Protein AF-N8VH18-F1 (afdb_monomer)

pLDDT: mean 89.5, std 16.26, range [40.84, 98.5]

Radius of gyration: 14.44 Å; Cα contacts (8 Å, |Δi|>4): 63; chains: 1; bounding box: 24×54×28 Å

Mean predicted aligned error: 5.75 Å

Sequence (86 aa):
MKTIYQQRYQTLIDCLISARKQAKLTQADIAHQLGKPQSYIAKIEGKDRKIDVLEYVEICEVLDLQPSEIIKIIENTQNQNTPSSR

Structure (mmCIF, N/CA/C/O backbone):
data_AF-N8VH18-F1
#
_entry.id   AF-N8VH18-F1
#
loop_
_atom_site.group_PDB
_atom_site.id
_atom_site.type_symbol
_atom_site.label_atom_id
_atom_site.label_alt_id
_atom_site.label_comp_id
_atom_site.label_asym_id
_atom_site.label_entity_id
_atom_site.label_seq_id
_atom_site.pdbx_PDB_ins_code
_atom_site.Cartn_x
_atom_site.Cartn_y
_atom_site.Cartn_z
_atom_site.occupancy
_atom_site.B_iso_or_equiv
_atom_site.auth_seq_id
_atom_site.auth_comp_id
_atom_site.auth_asym_id
_atom_site.auth_atom_id
_atom_site.pdbx_PDB_model_num
ATOM 1 N N . MET A 1 1 ? 6.063 20.559 -15.644 1.00 50.19 1 MET A N 1
ATOM 2 C CA . MET A 1 1 ? 4.754 19.905 -15.413 1.00 50.19 1 MET A CA 1
ATOM 3 C C . MET A 1 1 ? 4.947 18.426 -15.065 1.00 50.19 1 MET A C 1
ATOM 5 O O . MET A 1 1 ? 5.007 17.597 -15.958 1.00 50.19 1 MET A O 1
ATOM 9 N N . LYS A 1 2 ? 5.114 18.099 -13.777 1.00 58.66 2 LYS A N 1
ATOM 10 C CA . LYS A 1 2 ? 5.112 16.720 -13.214 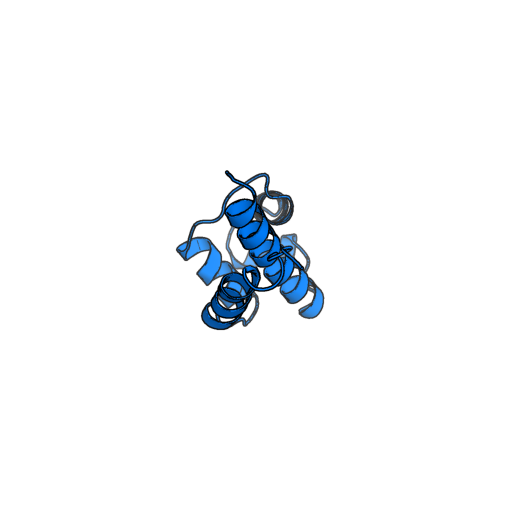1.00 58.66 2 LYS A CA 1
ATOM 11 C C . LYS A 1 2 ? 4.514 16.671 -11.793 1.00 58.66 2 LYS A C 1
ATOM 13 O O . LYS A 1 2 ? 4.203 15.600 -11.286 1.00 58.66 2 LYS A O 1
ATOM 18 N N . THR A 1 3 ? 4.303 17.840 -11.187 1.00 70.00 3 THR A N 1
ATOM 19 C CA . THR A 1 3 ? 3.982 18.050 -9.772 1.00 70.00 3 THR A CA 1
ATOM 20 C C . THR A 1 3 ? 2.642 17.452 -9.352 1.00 70.00 3 THR A C 1
ATOM 22 O O . THR A 1 3 ? 2.559 16.816 -8.313 1.00 70.00 3 THR A O 1
ATOM 25 N N . ILE A 1 4 ? 1.607 17.577 -10.188 1.00 69.81 4 ILE A N 1
ATOM 26 C CA . ILE A 1 4 ? 0.269 17.029 -9.916 1.00 69.81 4 ILE A CA 1
ATOM 27 C C . ILE A 1 4 ? 0.278 15.495 -9.854 1.00 69.81 4 ILE A C 1
ATOM 29 O O . ILE A 1 4 ? -0.267 14.907 -8.921 1.00 69.81 4 ILE A O 1
ATOM 33 N N . TYR A 1 5 ? 0.922 14.841 -10.825 1.00 78.00 5 TYR A N 1
ATOM 34 C CA . TYR A 1 5 ? 1.051 13.382 -10.843 1.00 78.00 5 TYR A CA 1
ATOM 35 C C . TYR A 1 5 ? 1.881 12.884 -9.661 1.00 78.00 5 TYR A C 1
ATOM 37 O O . TYR A 1 5 ? 1.536 11.880 -9.045 1.00 78.00 5 TYR A O 1
ATOM 45 N N . GLN A 1 6 ? 2.942 13.617 -9.314 1.00 84.94 6 GLN A N 1
ATOM 46 C CA . GLN A 1 6 ? 3.763 13.325 -8.146 1.00 84.94 6 GLN A CA 1
ATOM 47 C C . GLN A 1 6 ? 2.964 13.462 -6.844 1.00 84.94 6 GLN A C 1
ATOM 49 O O . GLN A 1 6 ? 3.079 12.597 -5.984 1.00 84.94 6 GLN A O 1
ATOM 54 N N . GLN A 1 7 ? 2.099 14.475 -6.729 1.00 90.81 7 GLN A N 1
ATOM 55 C CA . GLN A 1 7 ? 1.235 14.660 -5.563 1.00 90.81 7 GLN A CA 1
ATOM 56 C C . GLN A 1 7 ? 0.189 13.547 -5.433 1.00 90.81 7 GLN A C 1
ATOM 58 O O . GLN A 1 7 ? -0.007 13.015 -4.349 1.00 90.81 7 GLN A O 1
ATOM 63 N N . ARG A 1 8 ? -0.462 13.149 -6.531 1.00 92.38 8 ARG A N 1
ATOM 64 C CA . ARG A 1 8 ? -1.427 12.037 -6.514 1.00 92.38 8 ARG A CA 1
ATOM 65 C C . ARG A 1 8 ? -0.769 10.711 -6.142 1.00 92.38 8 ARG A C 1
ATO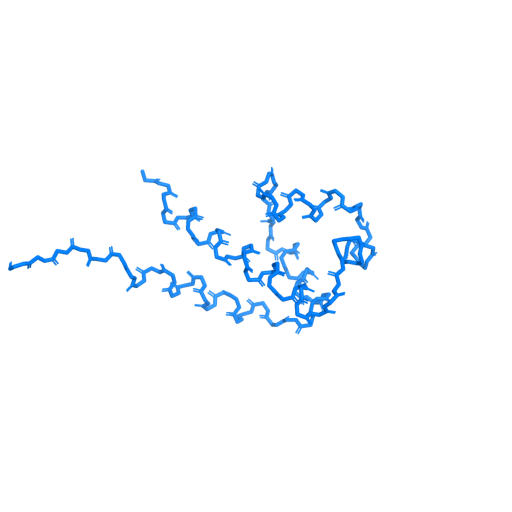M 67 O O . ARG A 1 8 ? -1.318 9.966 -5.339 1.00 92.38 8 ARG A O 1
ATOM 74 N N . TYR A 1 9 ? 0.413 10.435 -6.694 1.00 94.06 9 TYR A N 1
ATOM 75 C CA . TYR A 1 9 ? 1.173 9.234 -6.348 1.00 94.06 9 TYR A CA 1
ATOM 76 C C . TYR A 1 9 ? 1.646 9.261 -4.889 1.00 94.06 9 TYR A C 1
ATOM 78 O O . TYR A 1 9 ? 1.592 8.246 -4.205 1.00 94.06 9 TYR A O 1
ATOM 86 N N . GLN A 1 10 ? 2.051 10.430 -4.386 1.00 94.50 10 GLN A N 1
ATOM 87 C CA . GLN A 1 10 ? 2.369 10.624 -2.975 1.00 94.50 10 GLN A CA 1
ATOM 88 C C . GLN A 1 10 ? 1.177 10.253 -2.087 1.00 94.50 10 GLN A C 1
ATOM 90 O O . GLN A 1 10 ? 1.330 9.420 -1.198 1.00 94.50 10 GLN A O 1
ATOM 95 N N . THR A 1 11 ? -0.003 10.810 -2.374 1.00 95.44 11 THR A N 1
ATOM 96 C CA . THR A 1 11 ? -1.233 10.516 -1.631 1.00 95.44 11 THR A CA 1
ATOM 97 C C . THR A 1 11 ? -1.586 9.029 -1.678 1.00 95.44 11 THR A C 1
ATOM 99 O O . THR A 1 11 ? -1.898 8.455 -0.641 1.00 95.44 11 THR A O 1
ATOM 102 N N . LEU A 1 12 ? -1.482 8.387 -2.849 1.00 96.62 12 LEU A N 1
ATOM 103 C CA . LEU A 1 12 ? -1.702 6.944 -3.004 1.00 96.62 12 LEU A CA 1
ATOM 104 C C . LEU A 1 12 ? -0.836 6.138 -2.025 1.00 96.62 12 LEU A C 1
ATOM 106 O O . LEU A 1 12 ? -1.354 5.327 -1.260 1.00 96.62 12 LEU A O 1
ATOM 110 N N . ILE A 1 13 ? 0.477 6.381 -2.030 1.00 97.69 13 ILE A N 1
ATOM 111 C CA . ILE A 1 13 ? 1.421 5.652 -1.176 1.00 97.69 13 ILE A CA 1
ATOM 112 C C . ILE A 1 13 ? 1.179 5.953 0.309 1.00 97.69 13 ILE A C 1
ATOM 114 O O . ILE A 1 13 ? 1.209 5.038 1.130 1.00 97.69 13 ILE A O 1
ATOM 118 N N . ASP A 1 14 ? 0.867 7.200 0.663 1.00 97.38 14 ASP A N 1
ATOM 119 C CA . ASP A 1 14 ? 0.596 7.584 2.052 1.00 97.38 14 ASP A CA 1
ATOM 120 C C . ASP A 1 14 ? -0.679 6.921 2.600 1.00 97.38 14 ASP A C 1
ATOM 122 O O . ASP A 1 14 ? -0.709 6.516 3.768 1.00 97.38 14 ASP A O 1
ATOM 126 N N . CYS A 1 15 ? -1.708 6.742 1.763 1.00 97.50 15 CYS A N 1
ATOM 127 C CA . CYS A 1 15 ? -2.913 5.986 2.108 1.00 97.50 15 CYS A CA 1
ATOM 128 C C . CYS A 1 15 ? -2.586 4.518 2.420 1.00 97.50 15 CYS A C 1
ATOM 130 O O . CYS A 1 15 ? -3.001 4.014 3.464 1.00 97.50 15 CYS A O 1
ATOM 132 N N . LEU A 1 16 ? -1.795 3.855 1.569 1.00 97.94 16 LEU A N 1
ATOM 133 C CA . LEU A 1 16 ? -1.390 2.458 1.776 1.00 97.94 16 LEU A CA 1
ATOM 134 C C . LEU A 1 16 ? -0.550 2.287 3.052 1.00 97.94 16 LEU A C 1
ATOM 136 O O . LEU A 1 16 ? -0.818 1.397 3.859 1.00 97.94 16 LEU A O 1
ATOM 140 N N . ILE A 1 17 ? 0.420 3.180 3.289 1.00 98.31 17 ILE A N 1
ATOM 141 C CA . ILE A 1 17 ? 1.241 3.175 4.512 1.00 98.31 17 ILE A CA 1
ATOM 142 C C . ILE A 1 17 ? 0.363 3.345 5.754 1.00 98.31 17 ILE A C 1
ATOM 144 O O . ILE A 1 17 ? 0.562 2.664 6.765 1.00 98.31 17 ILE A O 1
ATOM 148 N N . SER A 1 18 ? -0.587 4.279 5.699 1.00 98.00 18 SER A N 1
ATOM 149 C CA . SER A 1 18 ? -1.484 4.568 6.817 1.00 98.00 18 SER A CA 1
ATOM 150 C C . SER A 1 18 ? -2.375 3.373 7.134 1.00 98.00 18 SER A C 1
ATOM 152 O O . SER A 1 18 ? -2.454 2.982 8.297 1.00 98.00 18 SER A O 1
ATOM 154 N N . ALA A 1 19 ? -2.964 2.744 6.117 1.00 97.69 19 ALA A N 1
ATOM 155 C CA . ALA A 1 19 ? -3.779 1.546 6.282 1.00 97.69 19 ALA A CA 1
ATOM 156 C C . ALA A 1 19 ? -2.975 0.376 6.865 1.00 97.69 19 ALA A C 1
ATOM 158 O O . ALA A 1 19 ? -3.396 -0.223 7.852 1.00 97.69 19 ALA A O 1
ATOM 159 N N . ARG A 1 20 ? -1.756 0.126 6.364 1.00 98.19 20 ARG A N 1
ATOM 160 C CA . ARG A 1 20 ? -0.855 -0.883 6.946 1.00 98.19 20 ARG A CA 1
ATOM 161 C C . ARG A 1 20 ? -0.602 -0.644 8.431 1.00 98.19 20 ARG A C 1
ATOM 163 O O . ARG A 1 20 ? -0.662 -1.574 9.235 1.00 98.19 20 ARG A O 1
ATOM 170 N N . LYS A 1 21 ? -0.288 0.599 8.802 1.00 98.00 21 LYS A N 1
ATOM 171 C CA . LYS A 1 21 ? -0.026 0.965 10.199 1.00 98.00 21 LYS A CA 1
ATOM 172 C C . LYS A 1 21 ? -1.273 0.810 11.071 1.00 98.00 21 LYS A C 1
ATOM 174 O O . LYS A 1 21 ? -1.146 0.356 12.204 1.00 98.00 2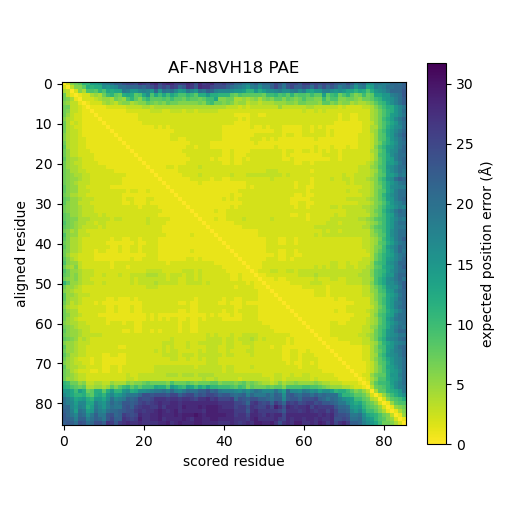1 LYS A O 1
ATOM 179 N N . GLN A 1 22 ? -2.457 1.143 10.556 1.00 97.44 22 GLN A N 1
ATOM 180 C CA . GLN A 1 22 ? -3.734 0.949 11.255 1.00 97.44 22 GLN A CA 1
ATOM 181 C C . GLN A 1 22 ? -4.038 -0.537 11.478 1.00 97.44 22 GLN A C 1
ATOM 183 O O . GLN A 1 22 ? -4.449 -0.914 12.574 1.00 97.44 22 GLN A O 1
ATOM 188 N N . ALA A 1 23 ? -3.721 -1.383 10.496 1.00 96.06 23 ALA A N 1
ATOM 189 C CA . ALA A 1 23 ? -3.771 -2.839 10.613 1.00 96.06 23 ALA A CA 1
ATOM 190 C C . ALA A 1 23 ? -2.662 -3.424 11.517 1.00 96.06 23 ALA A C 1
ATOM 192 O O . ALA A 1 23 ? -2.633 -4.628 11.753 1.00 96.06 23 ALA A O 1
ATOM 193 N N . LYS A 1 24 ? -1.747 -2.589 12.040 1.00 97.62 24 LYS A N 1
ATOM 194 C CA . LYS A 1 24 ? -0.588 -2.980 12.867 1.00 97.62 24 LYS A CA 1
ATOM 195 C C . LYS A 1 24 ? 0.340 -3.996 12.191 1.00 97.62 24 LYS A C 1
ATOM 197 O O . LYS A 1 24 ? 1.046 -4.734 12.872 1.00 97.62 24 LYS A O 1
ATOM 202 N N . LEU A 1 25 ? 0.376 -3.995 10.861 1.00 97.50 25 LEU A N 1
ATOM 203 C CA . LEU A 1 25 ? 1.234 -4.873 10.074 1.00 97.50 25 LEU A CA 1
ATOM 204 C C . LEU A 1 25 ? 2.587 -4.207 9.810 1.00 97.50 25 LEU A C 1
ATOM 206 O O . LEU A 1 25 ? 2.685 -3.006 9.531 1.00 97.50 25 LEU A O 1
ATOM 210 N N . THR A 1 26 ? 3.661 -4.983 9.860 1.00 98.31 26 THR A N 1
ATOM 211 C CA . THR A 1 26 ? 4.979 -4.561 9.384 1.00 98.31 26 THR A CA 1
ATOM 212 C C . THR A 1 26 ? 5.057 -4.660 7.857 1.00 98.31 26 THR A C 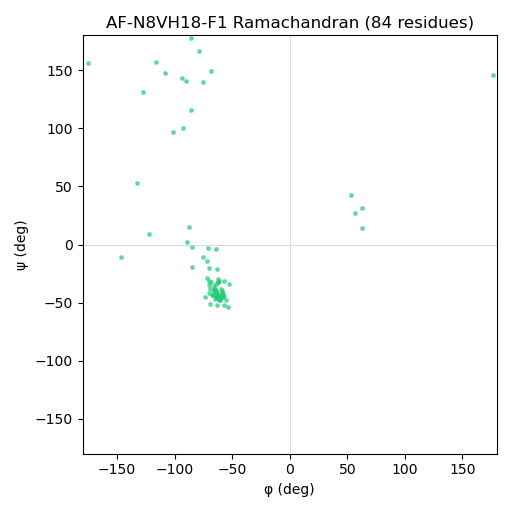1
ATOM 214 O O . THR A 1 26 ? 4.217 -5.273 7.199 1.00 98.31 26 THR A O 1
ATOM 217 N N . GLN A 1 27 ? 6.090 -4.058 7.260 1.00 98.50 27 GLN A N 1
ATOM 218 C CA . GLN A 1 27 ? 6.351 -4.227 5.824 1.00 98.50 27 GLN A CA 1
ATOM 219 C C . GLN A 1 27 ? 6.638 -5.695 5.468 1.00 98.50 27 GLN A C 1
ATOM 221 O O . GLN A 1 27 ? 6.319 -6.127 4.364 1.00 98.50 27 GLN A O 1
ATOM 226 N N . ALA A 1 28 ? 7.235 -6.457 6.394 1.00 98.25 28 ALA A N 1
ATOM 227 C CA . ALA A 1 28 ? 7.505 -7.878 6.206 1.00 98.25 28 ALA A CA 1
ATOM 228 C C . ALA A 1 28 ? 6.214 -8.706 6.204 1.00 98.25 28 ALA A C 1
ATOM 230 O O . ALA A 1 28 ? 6.093 -9.604 5.377 1.00 98.25 28 ALA A O 1
ATOM 231 N N . ASP A 1 29 ? 5.242 -8.369 7.057 1.00 98.19 29 ASP A N 1
ATOM 232 C CA . ASP A 1 29 ? 3.976 -9.110 7.153 1.00 98.19 29 ASP A CA 1
ATOM 233 C C . ASP A 1 29 ? 3.174 -9.031 5.851 1.00 98.19 29 ASP A C 1
ATOM 235 O O . ASP A 1 29 ? 2.713 -10.049 5.340 1.00 98.19 29 ASP A O 1
ATOM 239 N N . ILE A 1 30 ? 3.058 -7.833 5.269 1.00 97.94 30 ILE A N 1
ATOM 240 C CA . ILE A 1 30 ? 2.381 -7.653 3.975 1.00 97.94 30 ILE A CA 1
ATOM 241 C C . ILE A 1 30 ? 3.168 -8.309 2.848 1.00 97.94 30 ILE A C 1
ATOM 243 O O . ILE A 1 30 ? 2.590 -8.993 2.008 1.00 97.94 30 ILE A O 1
ATOM 247 N N . ALA A 1 31 ? 4.491 -8.136 2.829 1.00 97.81 31 ALA A N 1
ATOM 248 C CA . ALA A 1 31 ? 5.323 -8.755 1.806 1.00 97.81 31 ALA A CA 1
ATOM 249 C C . ALA A 1 31 ? 5.181 -10.285 1.819 1.00 97.81 31 ALA A C 1
ATOM 251 O O . ALA A 1 31 ? 5.047 -10.892 0.759 1.00 97.81 31 ALA A O 1
ATOM 252 N N . HIS A 1 32 ? 5.133 -10.890 3.008 1.00 97.81 32 HIS A N 1
ATOM 253 C CA . HIS A 1 32 ? 4.911 -12.320 3.176 1.00 97.81 32 HIS A CA 1
ATOM 254 C C . HIS A 1 32 ? 3.556 -12.763 2.605 1.00 97.81 32 HIS A C 1
ATOM 256 O O . HIS A 1 32 ? 3.510 -13.734 1.855 1.00 97.81 32 HIS A O 1
ATOM 262 N N . GLN A 1 33 ? 2.470 -12.035 2.893 1.00 96.88 33 GLN A N 1
ATOM 263 C CA . GLN A 1 33 ? 1.139 -12.344 2.347 1.00 96.88 33 GLN A CA 1
ATOM 264 C C . GLN A 1 33 ? 1.082 -12.245 0.815 1.00 96.88 33 GLN A C 1
ATOM 266 O O . GLN A 1 33 ? 0.386 -13.026 0.176 1.00 96.88 33 GLN A O 1
ATOM 271 N N . LEU A 1 34 ? 1.870 -11.347 0.221 1.00 96.44 34 LEU A N 1
ATOM 272 C CA . LEU A 1 34 ? 1.984 -11.182 -1.233 1.00 96.44 34 LEU A CA 1
ATOM 273 C C . LEU A 1 34 ? 2.998 -12.139 -1.891 1.00 96.44 34 LEU A C 1
ATOM 275 O O . LEU A 1 34 ? 3.214 -12.076 -3.104 1.00 96.44 34 LEU A O 1
ATOM 279 N N . GLY A 1 35 ? 3.694 -12.981 -1.117 1.00 97.12 35 GLY A N 1
ATOM 280 C CA . GLY A 1 35 ? 4.777 -13.825 -1.633 1.00 97.12 35 GLY A CA 1
ATOM 281 C C . GLY A 1 35 ? 5.965 -13.023 -2.189 1.00 97.12 35 GLY A C 1
ATOM 282 O O . GLY A 1 35 ? 6.617 -13.444 -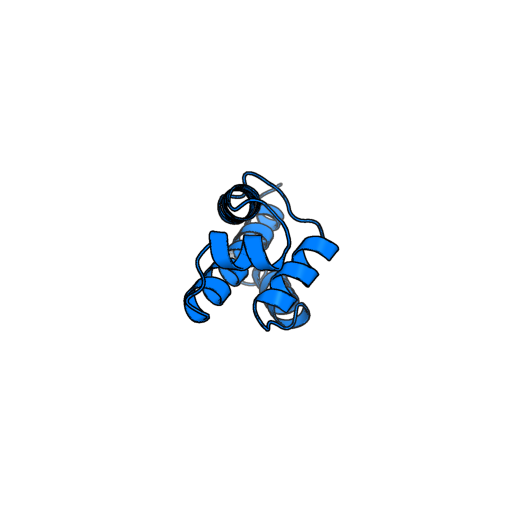3.147 1.00 97.12 35 GLY A O 1
ATOM 283 N N . LYS A 1 36 ? 6.238 -11.840 -1.626 1.00 97.25 36 LYS A N 1
ATOM 284 C CA . LYS A 1 36 ? 7.306 -10.911 -2.036 1.00 97.25 36 LYS A CA 1
ATOM 285 C C . LYS A 1 36 ? 8.346 -10.730 -0.917 1.00 97.25 36 LYS A C 1
ATOM 287 O O . LYS A 1 36 ? 8.041 -10.917 0.259 1.00 97.25 36 LYS A O 1
ATOM 292 N N . PRO A 1 37 ? 9.587 -10.315 -1.234 1.00 97.81 37 PRO A N 1
ATOM 293 C CA . PRO A 1 37 ? 10.552 -9.924 -0.205 1.00 97.81 37 PRO A CA 1
ATOM 294 C C . PRO A 1 37 ? 10.122 -8.623 0.489 1.00 97.81 37 PRO A C 1
ATOM 296 O O . PRO A 1 37 ? 9.571 -7.738 -0.157 1.00 97.81 37 PRO A O 1
ATOM 299 N N . GLN A 1 38 ? 10.457 -8.431 1.770 1.00 98.06 38 GLN A N 1
ATOM 300 C CA . GLN A 1 38 ? 10.145 -7.187 2.503 1.00 98.06 38 GLN A CA 1
ATOM 301 C C . GLN A 1 38 ? 10.642 -5.919 1.779 1.00 98.06 38 GLN A C 1
ATOM 303 O O . GLN A 1 38 ? 9.965 -4.889 1.787 1.00 98.06 38 GLN A O 1
ATOM 308 N N . SER A 1 39 ? 11.781 -6.005 1.082 1.00 98.12 39 SER A N 1
ATOM 309 C CA . SER A 1 39 ? 12.341 -4.899 0.297 1.00 98.12 39 SER A CA 1
ATOM 310 C C . SER A 1 39 ? 11.445 -4.445 -0.861 1.00 98.12 39 SER A C 1
ATOM 312 O O . SER A 1 39 ? 11.574 -3.309 -1.313 1.00 98.12 39 SER A O 1
ATOM 314 N N . TYR A 1 40 ? 10.525 -5.293 -1.330 1.00 97.69 40 TYR A N 1
ATOM 315 C CA . TYR A 1 40 ? 9.505 -4.924 -2.310 1.00 97.69 40 TYR A CA 1
ATOM 316 C C . TYR A 1 40 ? 8.577 -3.846 -1.737 1.00 97.69 40 TYR A C 1
ATOM 318 O O . TYR A 1 40 ? 8.468 -2.769 -2.319 1.00 97.69 40 TYR A O 1
ATOM 326 N N . ILE A 1 41 ? 8.011 -4.084 -0.547 1.00 98.12 41 ILE A N 1
ATOM 327 C CA . ILE A 1 41 ? 7.155 -3.114 0.150 1.00 98.12 41 ILE A CA 1
ATOM 328 C C . ILE A 1 41 ? 7.955 -1.880 0.566 1.00 98.12 41 ILE A C 1
ATOM 330 O O . ILE A 1 41 ? 7.493 -0.762 0.359 1.00 98.12 41 ILE A O 1
ATOM 334 N N . ALA A 1 42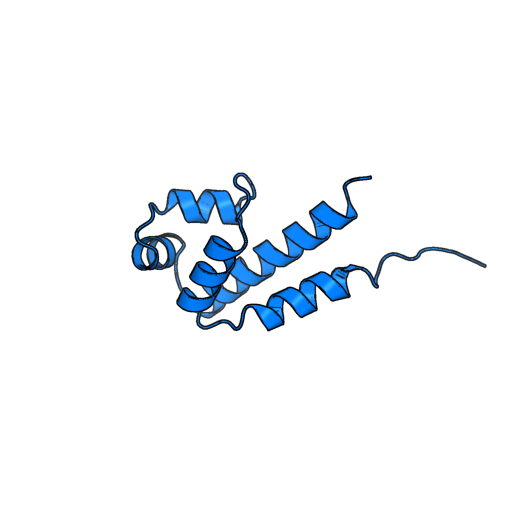 ? 9.186 -2.049 1.059 1.00 98.06 42 ALA A N 1
ATOM 335 C CA . ALA A 1 42 ? 10.038 -0.913 1.421 1.00 98.06 42 ALA A CA 1
ATOM 336 C C . ALA A 1 42 ? 10.275 0.049 0.244 1.00 98.06 42 ALA A C 1
ATOM 338 O O . ALA A 1 42 ? 10.154 1.260 0.410 1.00 98.06 42 ALA A O 1
ATOM 339 N N . LYS A 1 43 ? 10.565 -0.478 -0.955 1.00 98.06 43 LYS A N 1
ATOM 340 C CA . LYS A 1 43 ? 10.774 0.335 -2.165 1.00 98.06 43 LYS A CA 1
ATOM 341 C C . LYS A 1 43 ? 9.495 1.014 -2.650 1.00 98.06 43 LYS A C 1
ATOM 343 O O . LYS A 1 43 ? 9.566 2.103 -3.212 1.00 98.06 43 LYS A O 1
ATOM 348 N N . ILE A 1 44 ? 8.340 0.384 -2.449 1.00 97.62 44 ILE A N 1
ATOM 349 C CA . ILE A 1 44 ? 7.035 0.970 -2.779 1.00 97.62 44 ILE A CA 1
ATOM 350 C C . ILE A 1 44 ? 6.730 2.132 -1.832 1.00 97.62 44 ILE A C 1
ATOM 352 O O . ILE A 1 44 ? 6.476 3.245 -2.290 1.00 97.62 44 ILE A O 1
ATOM 356 N N . GLU A 1 45 ? 6.836 1.908 -0.520 1.00 97.50 45 GLU A N 1
ATOM 357 C CA . GLU A 1 45 ? 6.600 2.942 0.496 1.00 97.50 45 GLU A CA 1
ATOM 358 C C . GLU A 1 45 ? 7.616 4.092 0.399 1.00 97.50 45 GLU A C 1
ATOM 360 O O . GLU A 1 45 ? 7.269 5.256 0.605 1.00 97.50 45 GLU A O 1
ATOM 365 N N . GLY A 1 46 ? 8.856 3.778 0.014 1.00 96.56 46 GLY A N 1
ATOM 366 C CA . GLY A 1 46 ? 9.911 4.748 -0.284 1.00 96.56 46 GLY A CA 1
ATOM 367 C C . GLY A 1 46 ? 9.754 5.473 -1.624 1.00 96.56 46 GLY A C 1
ATOM 368 O O . GLY A 1 46 ? 10.442 6.461 -1.854 1.00 96.56 46 GLY A O 1
ATOM 369 N N . LYS A 1 47 ? 8.831 5.034 -2.496 1.00 95.12 47 LYS A N 1
ATOM 370 C CA . LYS A 1 47 ? 8.615 5.535 -3.874 1.00 95.12 47 LYS A CA 1
ATOM 371 C C . LYS A 1 47 ? 9.806 5.328 -4.815 1.00 95.12 47 LYS A C 1
ATOM 373 O O . LYS A 1 47 ? 9.809 5.860 -5.924 1.00 95.12 47 LYS A O 1
ATOM 378 N N . ASP A 1 48 ? 10.763 4.497 -4.418 1.00 95.56 48 ASP A N 1
ATOM 379 C CA . ASP A 1 48 ? 11.872 4.037 -5.259 1.00 95.56 48 ASP A CA 1
ATOM 380 C C . ASP A 1 48 ? 11.388 3.077 -6.353 1.00 95.56 48 ASP A C 1
ATOM 382 O O . ASP A 1 48 ? 12.051 2.877 -7.372 1.00 95.56 48 ASP A O 1
ATOM 386 N N . ARG A 1 49 ? 10.211 2.476 -6.149 1.00 94.06 49 ARG A N 1
ATOM 387 C CA . ARG A 1 49 ? 9.529 1.626 -7.120 1.00 94.06 49 ARG A CA 1
ATOM 388 C C . ARG A 1 49 ? 8.099 2.110 -7.332 1.00 94.06 49 ARG A C 1
ATOM 390 O O . ARG A 1 49 ? 7.353 2.313 -6.377 1.00 94.06 49 ARG A O 1
ATOM 397 N N . LYS A 1 50 ? 7.715 2.247 -8.603 1.00 94.56 50 LYS A N 1
ATOM 398 C CA . LYS A 1 50 ? 6.314 2.433 -8.991 1.00 94.56 50 LYS A CA 1
ATOM 399 C C . LYS A 1 50 ? 5.554 1.118 -8.887 1.00 94.56 50 LYS A C 1
ATOM 401 O O . LYS A 1 50 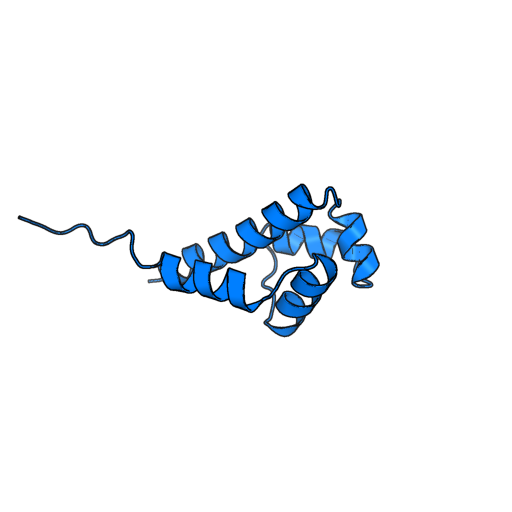? 6.101 0.086 -9.265 1.00 94.56 50 LYS A O 1
ATOM 406 N N . ILE A 1 51 ? 4.320 1.185 -8.408 1.00 95.88 51 ILE A N 1
ATOM 407 C CA . ILE A 1 51 ? 3.368 0.073 -8.471 1.00 95.88 51 ILE A CA 1
ATOM 408 C C . ILE A 1 51 ? 2.495 0.203 -9.715 1.00 95.88 51 ILE A C 1
ATOM 410 O O . ILE A 1 51 ? 2.153 1.323 -10.111 1.00 95.88 51 ILE A O 1
ATOM 414 N N . ASP A 1 52 ? 2.160 -0.923 -10.334 1.00 96.56 52 ASP A N 1
ATOM 415 C CA . ASP A 1 52 ? 1.082 -0.975 -11.321 1.00 96.56 52 ASP A CA 1
ATOM 416 C C . ASP A 1 52 ? -0.289 -1.183 -10.649 1.00 96.56 52 ASP A C 1
ATOM 418 O O . ASP A 1 52 ? -0.404 -1.251 -9.424 1.00 96.56 52 ASP A O 1
ATOM 422 N N . VAL A 1 53 ? -1.353 -1.207 -11.455 1.00 96.88 53 VAL A N 1
ATOM 423 C CA . VAL A 1 53 ? -2.728 -1.290 -10.946 1.00 96.88 53 VAL A CA 1
ATOM 424 C C . VAL A 1 53 ? -3.057 -2.650 -10.326 1.00 96.88 53 VAL A C 1
ATOM 426 O O . VAL A 1 53 ? -3.843 -2.691 -9.387 1.00 96.88 53 VAL A O 1
ATOM 429 N N . LEU A 1 54 ? -2.466 -3.744 -10.813 1.00 97.69 54 LEU A N 1
ATOM 430 C CA . LEU A 1 54 ? -2.717 -5.080 -10.272 1.00 97.69 54 LEU A CA 1
ATOM 431 C C . LEU A 1 54 ? -2.015 -5.227 -8.925 1.00 97.69 54 LEU A C 1
ATOM 433 O O . LEU A 1 54 ? -2.647 -5.610 -7.949 1.00 97.69 54 LEU A O 1
ATOM 437 N N . GLU A 1 55 ? -0.755 -4.796 -8.844 1.00 97.69 55 GLU A N 1
ATOM 438 C CA . GLU A 1 55 ? -0.001 -4.762 -7.585 1.00 97.69 55 GLU A CA 1
ATOM 439 C C . GLU A 1 55 ? -0.692 -3.888 -6.532 1.00 97.69 55 GLU A C 1
ATOM 441 O O . GLU A 1 55 ? -0.739 -4.225 -5.352 1.00 97.69 55 GLU A O 1
ATOM 446 N N . TYR A 1 56 ? -1.250 -2.754 -6.956 1.00 98.06 56 TYR A N 1
ATOM 447 C CA . TYR A 1 56 ? -2.048 -1.896 -6.090 1.00 98.06 56 TYR A CA 1
ATOM 448 C C . TYR A 1 56 ? -3.291 -2.614 -5.540 1.00 98.06 56 TYR A C 1
ATOM 450 O O . TYR A 1 56 ? -3.545 -2.539 -4.338 1.00 98.06 56 TYR A O 1
ATOM 458 N N . VAL A 1 57 ? -4.043 -3.313 -6.396 1.00 98.25 57 VAL A N 1
ATOM 459 C CA . VAL A 1 57 ? -5.234 -4.072 -5.983 1.00 98.25 57 VAL A CA 1
ATOM 460 C C . VAL A 1 57 ? -4.857 -5.184 -5.003 1.00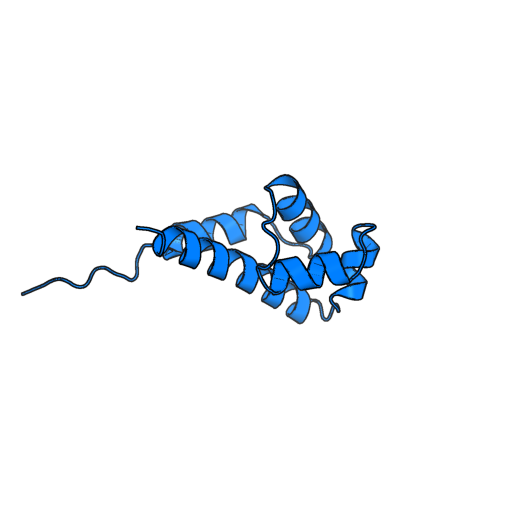 98.25 57 VAL A C 1
ATOM 462 O O . VAL A 1 57 ? -5.470 -5.265 -3.944 1.00 98.25 57 VAL A O 1
ATOM 465 N N . GLU A 1 58 ? -3.803 -5.955 -5.281 1.00 97.81 58 GLU A N 1
ATOM 466 C CA . GLU A 1 58 ? -3.309 -7.008 -4.380 1.00 97.81 58 GLU A CA 1
ATOM 467 C C . GLU A 1 58 ? -2.927 -6.450 -2.995 1.00 97.81 58 GLU A C 1
ATOM 469 O O . GLU A 1 58 ? -3.268 -7.023 -1.958 1.00 97.81 58 GLU A O 1
ATOM 474 N N . ILE A 1 59 ? -2.246 -5.297 -2.949 1.00 97.88 59 ILE A N 1
ATOM 475 C CA . ILE A 1 59 ? -1.897 -4.637 -1.681 1.00 97.88 59 ILE A CA 1
ATOM 476 C C . ILE A 1 59 ? -3.160 -4.194 -0.930 1.00 97.88 59 ILE A C 1
ATOM 478 O O . ILE A 1 59 ? -3.213 -4.321 0.294 1.00 97.88 59 ILE A O 1
ATOM 482 N N . CYS A 1 60 ? -4.169 -3.671 -1.632 1.00 98.06 60 CYS A N 1
ATOM 483 C CA . CYS A 1 60 ? -5.444 -3.308 -1.019 1.00 98.06 60 CYS A CA 1
ATOM 484 C C . CYS A 1 60 ? -6.162 -4.521 -0.422 1.00 98.06 60 CYS A C 1
ATOM 486 O O . CYS A 1 60 ? -6.648 -4.419 0.698 1.00 98.06 60 CYS A O 1
ATOM 488 N N . GLU A 1 61 ? -6.185 -5.660 -1.114 1.00 96.94 61 GLU A N 1
ATOM 489 C CA . GLU A 1 61 ? -6.808 -6.894 -0.619 1.00 96.94 61 GLU A CA 1
ATOM 490 C C . GLU A 1 61 ? -6.147 -7.387 0.675 1.00 96.94 61 GLU A C 1
ATOM 492 O O . GLU A 1 61 ? -6.836 -7.669 1.653 1.00 96.94 61 GLU A O 1
ATOM 497 N N . VAL A 1 62 ? -4.811 -7.405 0.726 1.00 96.69 62 VAL A N 1
ATOM 498 C CA . VAL A 1 62 ? -4.051 -7.775 1.937 1.00 96.69 62 VAL A CA 1
ATOM 499 C C . VAL A 1 62 ? -4.313 -6.821 3.108 1.00 96.69 62 VAL A C 1
ATOM 501 O O . VAL A 1 62 ? -4.235 -7.208 4.274 1.00 96.69 62 VAL A O 1
ATOM 504 N N . LEU A 1 63 ? -4.615 -5.562 2.805 1.00 96.75 63 LEU A N 1
ATOM 505 C CA . LEU A 1 63 ? -4.925 -4.528 3.788 1.00 96.75 63 LEU A CA 1
ATOM 506 C C . LEU A 1 63 ? -6.410 -4.440 4.156 1.00 96.75 63 LEU A C 1
ATOM 508 O O . LEU A 1 63 ? -6.762 -3.555 4.935 1.00 96.75 63 LEU A O 1
ATOM 512 N N . ASP A 1 64 ? -7.258 -5.313 3.604 1.00 95.88 64 ASP A N 1
ATOM 513 C CA . ASP A 1 64 ? -8.720 -5.253 3.732 1.00 95.88 64 ASP A CA 1
ATOM 514 C C . ASP A 1 64 ? -9.294 -3.877 3.333 1.00 95.88 64 ASP A C 1
ATOM 516 O O . ASP A 1 64 ? -10.147 -3.277 3.989 1.00 95.88 64 ASP A O 1
ATOM 520 N N . LEU A 1 65 ? -8.769 -3.329 2.237 1.00 96.75 65 LEU A N 1
ATOM 521 C CA . LEU A 1 65 ? -9.174 -2.051 1.669 1.00 96.75 65 LEU A CA 1
ATOM 522 C C . LEU A 1 65 ? -9.945 -2.241 0.371 1.00 96.75 65 LEU A C 1
ATOM 524 O O . LEU A 1 65 ? -9.625 -3.091 -0.454 1.00 96.75 65 LEU A O 1
ATOM 528 N N . GLN A 1 66 ? -10.889 -1.335 0.127 1.00 97.50 66 GLN A N 1
ATOM 529 C CA . GLN A 1 66 ? -11.527 -1.197 -1.177 1.00 97.50 66 GLN A CA 1
ATOM 530 C C . GLN A 1 66 ? -10.685 -0.275 -2.077 1.00 97.50 66 GLN A C 1
ATOM 532 O O . GLN A 1 66 ? -10.579 0.921 -1.779 1.00 97.50 66 GLN A O 1
ATOM 537 N N . PRO A 1 67 ? -10.118 -0.767 -3.200 1.00 97.56 67 PRO A N 1
ATOM 538 C CA . PRO A 1 67 ? -9.265 0.043 -4.074 1.00 97.56 67 PRO A CA 1
ATOM 539 C C . PRO A 1 67 ? -9.952 1.314 -4.595 1.00 97.56 67 PRO A C 1
ATOM 541 O O . PRO A 1 67 ? -9.308 2.343 -4.803 1.00 97.56 67 PRO A O 1
ATOM 544 N N . SER A 1 68 ? -11.271 1.278 -4.788 1.00 97.31 68 SER A N 1
ATOM 545 C CA . SER A 1 68 ? -12.050 2.435 -5.235 1.00 97.31 68 SER A CA 1
ATOM 546 C C . SER A 1 68 ? -12.008 3.606 -4.253 1.00 97.31 68 SER A C 1
ATOM 548 O O . SER A 1 68 ? -12.059 4.756 -4.680 1.00 97.31 68 SER A O 1
ATOM 550 N N . GLU A 1 69 ? -11.902 3.346 -2.949 1.00 96.62 69 GLU A N 1
ATOM 551 C CA . GLU A 1 69 ? -11.918 4.404 -1.935 1.00 96.62 69 GLU A CA 1
ATOM 552 C C . GLU A 1 69 ? -10.644 5.246 -1.984 1.00 96.62 69 GLU A C 1
ATOM 554 O O . GLU A 1 69 ? -10.709 6.475 -1.964 1.00 96.62 69 GLU A O 1
ATOM 559 N N . ILE A 1 70 ? -9.481 4.617 -2.158 1.00 96.25 70 ILE A N 1
ATOM 560 C CA . ILE A 1 70 ? -8.229 5.366 -2.324 1.00 96.25 70 ILE A CA 1
ATOM 561 C C . ILE A 1 70 ? -8.197 6.076 -3.685 1.00 96.25 70 ILE A C 1
ATOM 563 O O . ILE A 1 70 ? -7.714 7.208 -3.761 1.00 96.25 70 ILE A O 1
ATOM 567 N N . ILE A 1 71 ? -8.770 5.479 -4.741 1.00 96.00 71 ILE A N 1
ATOM 568 C CA . ILE A 1 71 ? -8.910 6.146 -6.047 1.00 96.00 71 ILE A CA 1
ATOM 569 C C . ILE A 1 71 ? -9.703 7.460 -5.907 1.00 96.00 71 ILE A C 1
ATOM 571 O O . ILE A 1 71 ? -9.250 8.505 -6.377 1.00 96.00 71 ILE A O 1
ATOM 575 N N . LYS A 1 72 ? -10.819 7.463 -5.169 1.00 95.94 72 LYS A N 1
ATOM 576 C CA . LYS A 1 72 ? -11.586 8.693 -4.896 1.00 95.94 72 LYS A CA 1
ATOM 577 C C . LYS A 1 72 ? -10.749 9.753 -4.169 1.00 95.94 72 LYS A C 1
ATOM 579 O O . LYS A 1 72 ? -10.853 10.945 -4.461 1.00 95.94 72 LYS A O 1
ATOM 584 N N . ILE A 1 73 ? -9.888 9.353 -3.230 1.00 94.19 73 ILE A N 1
ATOM 585 C CA . ILE A 1 73 ? -9.005 10.284 -2.504 1.00 94.19 73 ILE A CA 1
ATOM 586 C C . ILE A 1 73 ? -8.006 10.956 -3.466 1.00 94.19 73 ILE A C 1
ATOM 588 O O . ILE A 1 73 ? -7.824 12.180 -3.433 1.00 94.19 73 ILE A O 1
ATOM 592 N N . ILE A 1 74 ? -7.373 10.188 -4.359 1.00 93.56 74 ILE A N 1
ATOM 593 C CA . ILE A 1 74 ? -6.394 10.734 -5.318 1.00 93.56 74 ILE A CA 1
ATOM 594 C C . ILE A 1 74 ? -7.050 11.574 -6.425 1.00 93.56 74 ILE A C 1
ATOM 596 O O . ILE A 1 74 ? -6.436 12.529 -6.918 1.00 93.56 74 ILE A O 1
ATOM 600 N N . GLU A 1 75 ? -8.298 11.284 -6.797 1.00 91.50 75 GLU A N 1
ATOM 601 C CA . GLU A 1 75 ? -9.088 12.126 -7.703 1.00 91.50 75 GLU A CA 1
ATOM 602 C C . GLU A 1 75 ? -9.282 13.523 -7.103 1.00 91.50 75 GLU A C 1
ATOM 604 O O . GLU A 1 75 ? -8.945 14.522 -7.750 1.00 91.50 75 GLU A O 1
ATOM 609 N N . ASN A 1 76 ? -9.682 13.577 -5.827 1.00 87.75 76 ASN A N 1
ATOM 610 C CA . ASN A 1 76 ? -9.956 14.802 -5.070 1.00 87.75 76 ASN A CA 1
ATOM 611 C C . ASN A 1 76 ? -8.704 15.610 -4.683 1.00 87.75 76 ASN A C 1
ATOM 613 O O . ASN A 1 76 ? -8.803 16.795 -4.359 1.00 87.75 76 ASN A O 1
ATOM 617 N N . THR A 1 77 ? -7.508 15.022 -4.786 1.00 79.75 77 THR A N 1
ATOM 618 C CA . THR A 1 77 ? -6.219 15.677 -4.477 1.00 79.75 77 THR A CA 1
ATOM 619 C C . THR A 1 77 ? -5.903 16.874 -5.411 1.00 79.75 77 THR A C 1
ATOM 621 O O . THR A 1 77 ? -4.920 17.581 -5.214 1.00 79.75 77 THR A O 1
ATOM 624 N N . GLN A 1 78 ? -6.728 17.156 -6.429 1.00 62.94 78 GLN A N 1
ATOM 625 C CA . GLN A 1 78 ? -6.591 18.328 -7.314 1.00 62.94 78 GLN A CA 1
ATOM 626 C C . GLN A 1 78 ? -7.224 19.622 -6.789 1.00 62.94 78 GLN A C 1
ATOM 628 O O . GLN A 1 78 ? -6.846 20.698 -7.245 1.00 62.94 78 GLN A O 1
ATOM 633 N N . ASN A 1 79 ? -8.146 19.550 -5.828 1.00 55.50 79 ASN A N 1
ATOM 634 C CA . ASN A 1 79 ? -9.033 20.677 -5.513 1.00 55.50 79 ASN A CA 1
ATOM 635 C C . ASN A 1 79 ? -8.482 21.687 -4.489 1.00 55.50 79 ASN A C 1
ATOM 637 O O . ASN A 1 79 ? -9.247 22.491 -3.971 1.00 55.50 79 ASN A O 1
ATOM 641 N N . GLN A 1 80 ? -7.179 21.672 -4.180 1.00 49.50 80 GLN A N 1
ATOM 642 C CA . GLN A 1 80 ? -6.594 22.545 -3.143 1.00 49.50 80 GLN A CA 1
ATOM 643 C C . GLN A 1 80 ? -5.466 23.471 -3.630 1.00 49.50 80 GLN A C 1
ATOM 645 O O . GLN A 1 80 ? -4.829 24.123 -2.814 1.00 49.50 80 GLN A O 1
ATOM 650 N N . ASN A 1 81 ? -5.217 23.578 -4.943 1.00 47.03 81 ASN A N 1
ATOM 651 C CA . ASN A 1 81 ? -4.166 24.452 -5.491 1.00 47.03 81 ASN A CA 1
ATOM 652 C C . ASN A 1 81 ? -4.640 25.313 -6.678 1.00 47.03 81 ASN A C 1
ATOM 654 O O . ASN A 1 81 ? -3.987 25.364 -7.720 1.00 47.03 81 ASN A O 1
ATOM 658 N N . THR A 1 82 ? -5.731 26.058 -6.504 1.00 40.84 82 THR A N 1
ATOM 659 C CA . THR A 1 82 ? -5.946 27.308 -7.257 1.00 40.84 82 THR A CA 1
ATOM 660 C C . THR A 1 82 ? -5.616 28.506 -6.367 1.00 40.84 82 THR A C 1
ATOM 662 O O . THR A 1 82 ? -6.475 28.945 -5.607 1.00 40.84 82 THR A O 1
ATOM 665 N N . PRO A 1 83 ? -4.404 29.084 -6.452 1.00 55.34 83 PRO A N 1
ATOM 666 C CA . PRO A 1 83 ? -4.179 30.461 -6.058 1.00 55.34 83 PRO A CA 1
ATOM 667 C C . PRO A 1 83 ? -4.336 31.363 -7.287 1.00 55.34 83 PRO A C 1
ATOM 669 O O . PRO A 1 83 ? -3.427 31.483 -8.108 1.00 55.34 83 PRO A O 1
ATOM 672 N N . SER A 1 84 ? -5.488 32.008 -7.428 1.00 43.62 84 SER A N 1
ATOM 673 C CA . SER A 1 84 ? -5.609 33.332 -8.055 1.00 43.62 84 SER A CA 1
ATOM 674 C C . SER A 1 84 ? -7.064 33.739 -8.121 1.00 43.62 84 SER A C 1
ATOM 676 O O . SER A 1 84 ? -7.915 32.907 -8.399 1.00 43.62 84 SER A O 1
ATOM 678 N N . SER A 1 85 ? -7.424 35.000 -7.995 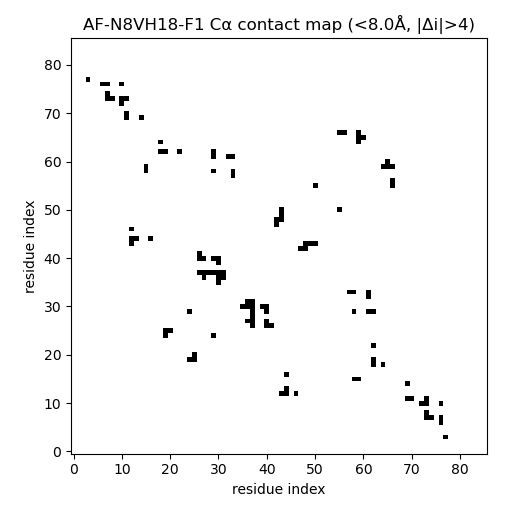1.00 43.31 85 SER A N 1
ATOM 679 C CA . SER A 1 85 ? -6.755 36.230 -7.570 1.00 43.31 85 SER A CA 1
ATOM 680 C C . SER A 1 85 ? -7.888 37.263 -7.573 1.00 43.31 85 SER A C 1
ATOM 682 O O . SER A 1 85 ? -8.894 37.056 -8.245 1.00 43.31 85 SER A O 1
ATOM 684 N N . ARG A 1 86 ? -7.690 38.314 -6.782 1.00 41.25 86 ARG A N 1
ATOM 685 C CA . ARG A 1 86 ? -8.342 39.635 -6.817 1.00 41.25 86 ARG A CA 1
ATOM 686 C C . ARG A 1 86 ? -9.263 39.944 -7.997 1.00 41.25 86 ARG A C 1
ATOM 688 O O . ARG A 1 86 ? -8.803 39.788 -9.148 1.00 41.25 86 ARG A O 1
#

Secondary structure (DSSP, 8-state):
--HHHHHHHHHHHHHHHHHHHHTT--HHHHHHHTT--HHHHHHHHTTSS---HHHHHHHHHHTT--HHHHHHHHHHTTTT------

Foldseek 3Di:
DCVLVVQLLLLLLVVLVVLCVVVVHDLCRLCVVVVHHSVVSVCSNVVVDDDDPVSSVSSCVSSVHDSVVSVVVSVCSPPPDDDDDD

Nearest PDB structures (foldseek):
  3f52-assembly1_A  TM=8.400E-01  e=3.773E-03  Corynebacterium glutamicum
  4ia8-assembly1_B  TM=8.755E-01  e=8.550E-03  Enterobacter sp. RFL1396
  3g5g-assembly1_A  TM=8.674E-01  e=1.397E-02  Enterobacter sp. RFL1396
  3g5g-assembly5_I  TM=8.387E-01  e=1.123E-02  Enterobacter sp. RFL1396
  3g5g-assembly5_J  TM=8.282E-01  e=1.123E-02  Enterobacter sp. RFL1396

Solvent-accessible surface area (backbone atoms only — not comparable to full-atom values): 5152 Å² total; per-residue (Å²): 144,58,65,67,64,52,49,32,52,48,48,51,43,52,51,53,55,48,47,35,54,73,71,69,47,52,54,51,56,54,15,54,76,69,75,42,58,38,66,57,43,50,29,41,73,69,62,78,36,86,78,55,74,65,59,48,44,54,53,22,56,79,61,77,44,63,61,66,60,58,50,55,52,39,65,58,68,66,80,83,74,84,91,80,76,137